Protein 1Z06 (pdb70)

GO terms:
  GO:0005796 Golgi lumen (C, IDA)
  GO:0000139 Golgi membrane (C, EXP)
  GO:0003924 GTPase activity (F, EXP)
  GO:0003925 G protein activity (F, IMP)
  GO:0005515 protein binding (F, IPI)
  GO:0000045 autophagosome assembly (P, IMP)

Structure (mmCIF, N/CA/C/O backbone):
data_1Z06
#
_entry.id   1Z06
#
_cell.length_a   56.194
_cell.length_b   56.194
_cell.length_c   55.039
_cell.angle_alpha   90.00
_cell.angle_beta   90.00
_cell.angle_gamma   120.00
#
_symmetry.space_group_name_H-M   'P 32'
#
loop_
_entity.id
_entity.type
_entity.pdbx_description
1 polymer 'Ras-related protein Rab-33B'
2 non-polymer 'MAGNESIUM ION'
3 non-polymer 'PHOSPHOAMINOPHOSPHONIC ACID-GUANYLATE ESTER'
4 water water
#
loop_
_atom_site.group_PDB
_atom_site.id
_atom_site.type_symbol
_atom_site.label_atom_id
_atom_site.label_alt_id
_atom_site.label_comp_id
_atom_site.label_asym_id
_atom_site.label_entity_id
_atom_site.label_seq_id
_atom_site.pdbx_PDB_ins_code
_atom_site.Cartn_x
_atom_site.Cartn_y
_atom_site.Cartn_z
_atom_site.occupancy
_atom_site.B_iso_or_equiv
_atom_site.auth_seq_id
_atom_site.auth_comp_id
_atom_site.auth_asym_id
_atom_site.auth_atom_id
_atom_site.pdbx_PDB_model_num
ATOM 1 N N . ARG A 1 19 ? 4.729 16.862 -20.826 1.00 24.84 32 ARG A N 1
ATOM 2 C CA . ARG A 1 19 ? 5.283 15.752 -19.980 1.00 23.81 32 ARG A CA 1
ATOM 3 C C . ARG A 1 19 ? 4.698 15.814 -18.574 1.00 23.57 32 ARG A C 1
ATOM 4 O O . ARG A 1 19 ? 4.648 16.876 -17.974 1.00 23.79 32 ARG A O 1
ATOM 6 N N . ILE A 1 20 ? 4.278 14.664 -18.050 1.00 22.69 33 ILE A N 1
ATOM 7 C CA . ILE A 1 20 ? 3.744 14.575 -16.696 1.00 22.23 33 ILE A CA 1
ATOM 8 C C . ILE A 1 20 ? 4.866 14.140 -15.751 1.00 21.16 33 ILE A C 1
ATOM 9 O O . ILE A 1 20 ? 5.599 13.200 -16.048 1.00 20.23 33 ILE A O 1
ATOM 14 N N . PHE A 1 21 ? 5.010 14.849 -14.630 1.00 20.77 34 PHE A N 1
ATOM 15 C CA . PHE A 1 21 ? 5.982 14.495 -13.591 1.00 19.96 34 PHE A CA 1
ATOM 16 C C . PHE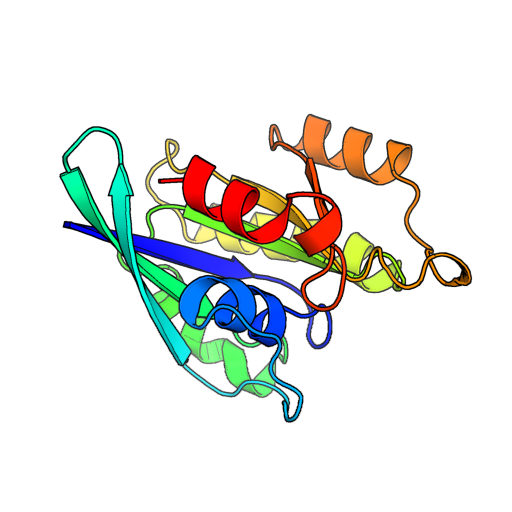 A 1 21 ? 5.205 14.176 -12.315 1.00 19.01 34 PHE A C 1
ATOM 17 O O . PHE A 1 21 ? 4.716 15.071 -11.650 1.00 17.80 34 PHE A O 1
ATOM 25 N N . LYS A 1 22 ? 5.059 12.888 -12.022 1.00 17.89 35 LYS A N 1
ATOM 26 C CA . LYS A 1 22 ? 4.299 12.403 -10.873 1.00 17.86 35 LYS A CA 1
ATOM 27 C C . LYS A 1 22 ? 5.181 12.350 -9.624 1.00 17.41 35 LYS A C 1
ATOM 28 O O . LYS A 1 22 ? 6.171 11.612 -9.575 1.00 16.96 35 LYS A O 1
ATOM 34 N N . ILE A 1 23 ? 4.788 13.119 -8.612 1.00 17.45 36 ILE A N 1
ATOM 35 C CA . ILE A 1 23 ? 5.482 13.172 -7.336 1.00 17.65 36 ILE A CA 1
ATOM 36 C C . ILE A 1 23 ? 4.497 12.710 -6.289 1.00 17.41 36 ILE A C 1
ATOM 37 O O . ILE A 1 23 ? 3.428 13.293 -6.166 1.00 16.98 36 ILE A O 1
ATOM 42 N N . ILE A 1 24 ? 4.830 11.653 -5.566 1.00 16.97 37 ILE A N 1
ATOM 43 C CA . ILE A 1 24 ? 3.937 11.181 -4.517 1.00 17.32 37 ILE A CA 1
ATOM 44 C C . ILE A 1 24 ? 4.421 11.689 -3.174 1.00 16.66 37 ILE A C 1
ATOM 45 O O . ILE A 1 24 ? 5.621 11.834 -2.946 1.00 15.94 37 ILE A O 1
ATOM 50 N N . VAL A 1 25 ? 3.470 11.993 -2.296 1.00 16.15 38 VAL A N 1
ATOM 51 C CA . VAL A 1 25 ? 3.778 12.586 -1.011 1.00 15.81 38 VAL A CA 1
ATOM 52 C C . VAL A 1 25 ? 3.299 11.601 0.044 1.00 15.55 38 VAL A C 1
ATOM 53 O O . VAL A 1 25 ? 2.095 11.346 0.147 1.00 15.30 38 VAL A O 1
ATOM 57 N N . ILE A 1 26 ? 4.265 11.039 0.780 1.00 15.62 39 ILE A N 1
ATOM 58 C CA . ILE A 1 26 ? 4.053 9.906 1.687 1.00 15.99 39 ILE A CA 1
ATOM 59 C C . ILE A 1 26 ? 4.344 10.318 3.135 1.00 16.31 39 ILE A C 1
ATOM 60 O O . ILE A 1 26 ? 5.278 11.072 3.392 1.00 16.78 39 ILE A O 1
ATOM 65 N N . GLY A 1 27 ? 3.549 9.808 4.074 1.00 16.13 40 GLY A N 1
ATOM 66 C CA . GLY A 1 27 ? 3.769 10.065 5.496 1.00 16.45 40 GLY A CA 1
ATOM 67 C C . GLY A 1 27 ? 2.543 9.845 6.365 1.00 16.09 40 GLY A C 1
ATOM 68 O O . GLY A 1 27 ? 1.449 9.608 5.862 1.00 15.83 40 GLY A O 1
ATOM 69 N N . ASP A 1 28 ? 2.741 9.917 7.685 1.00 16.78 41 ASP A N 1
ATOM 70 C CA . ASP A 1 28 ? 1.677 9.700 8.673 1.00 17.24 41 ASP A CA 1
ATOM 71 C C . ASP A 1 28 ? 0.492 10.645 8.469 1.00 17.67 41 ASP A C 1
ATOM 72 O O . ASP A 1 28 ? 0.646 11.756 7.963 1.00 16.94 41 ASP A O 1
ATOM 77 N N . SER A 1 29 ? -0.687 10.187 8.880 1.00 17.94 42 SER A N 1
ATOM 78 C CA . SER A 1 29 ? -1.863 11.038 8.927 1.00 18.35 42 SER A CA 1
ATOM 79 C C . SER A 1 29 ? -1.572 12.256 9.805 1.00 18.63 42 SER A C 1
ATOM 80 O O . SER A 1 29 ? -0.936 12.135 10.844 1.00 18.97 42 SER A O 1
ATOM 83 N N . ASN A 1 30 ? -1.982 13.423 9.311 1.00 19.09 43 ASN A N 1
ATOM 84 C CA . ASN A 1 30 ? -1.971 14.719 10.017 1.00 18.81 43 ASN A CA 1
ATOM 85 C C . ASN A 1 30 ? -0.672 15.515 9.904 1.00 18.53 43 ASN A C 1
ATOM 86 O O . ASN A 1 30 ? -0.551 16.573 10.514 1.00 18.63 43 ASN A O 1
ATOM 91 N N . VAL A 1 31 ? 0.289 15.035 9.110 1.00 17.65 44 VAL A N 1
ATOM 92 C CA . VAL A 1 31 ? 1.564 15.741 8.965 1.00 17.47 44 VAL A CA 1
ATOM 93 C C . VAL A 1 31 ? 1.457 16.956 8.038 1.00 16.95 44 VAL A C 1
ATOM 94 O O . VAL A 1 31 ? 2.308 17.836 8.071 1.00 17.06 44 VAL A O 1
ATOM 98 N N . GLY A 1 32 ? 0.409 17.003 7.222 1.00 17.03 45 GLY A N 1
ATOM 99 C CA . GLY A 1 32 ? 0.165 18.146 6.339 1.00 17.02 45 GLY A CA 1
ATOM 100 C C . GLY A 1 32 ? 0.358 17.879 4.855 1.00 17.01 45 GLY A C 1
ATOM 101 O O . GLY A 1 32 ? 0.597 18.815 4.090 1.00 16.72 45 GLY A O 1
ATOM 102 N N . LYS A 1 33 ? 0.247 16.620 4.425 1.00 17.12 46 LYS A N 1
ATOM 103 C CA . LYS A 1 33 ? 0.480 16.284 3.009 1.00 17.10 46 LYS A CA 1
ATOM 104 C C . LYS A 1 33 ? -0.523 16.983 2.083 1.00 17.24 46 LYS A C 1
ATOM 105 O O . LYS A 1 33 ? -0.141 17.569 1.060 1.00 17.13 46 LYS A O 1
ATOM 111 N N . THR A 1 34 ? -1.800 16.943 2.452 1.00 17.41 47 THR A N 1
ATOM 112 C CA . THR A 1 34 ? -2.856 17.621 1.689 1.00 17.69 47 THR A CA 1
ATOM 113 C C . THR A 1 34 ? -2.598 19.135 1.624 1.00 17.94 47 THR A C 1
ATOM 114 O O . THR A 1 34 ? -2.705 19.763 0.560 1.00 17.90 47 THR A O 1
ATOM 118 N N . CYS A 1 35 ? -2.212 19.717 2.749 1.00 18.37 48 CYS A N 1
ATOM 119 C CA . CYS A 1 35 ? -1.906 21.149 2.791 1.00 18.55 48 CYS A CA 1
ATOM 120 C C . CYS A 1 35 ? -0.698 21.539 1.940 1.00 18.58 48 CYS A C 1
ATOM 121 O O . CYS A 1 35 ? -0.720 22.578 1.279 1.00 18.41 48 CYS A O 1
ATOM 124 N N . LEU A 1 36 ? 0.342 20.707 1.940 1.00 18.45 49 LEU A N 1
ATOM 125 C CA . LEU A 1 36 ? 1.532 20.950 1.119 1.00 18.38 49 LEU A CA 1
ATOM 126 C C . LEU A 1 36 ? 1.228 20.856 -0.363 1.00 18.48 49 LEU A C 1
ATOM 127 O O . LEU A 1 36 ? 1.650 21.714 -1.146 1.00 18.47 49 LEU A O 1
ATOM 132 N N . THR A 1 37 ? 0.500 19.814 -0.755 1.00 18.44 50 THR A N 1
ATOM 133 C CA . THR A 1 37 ? 0.191 19.622 -2.169 1.00 19.01 50 THR A CA 1
ATOM 134 C C . THR A 1 37 ? -0.752 20.715 -2.659 1.00 18.91 50 THR A C 1
ATOM 135 O O . THR A 1 37 ? -0.590 21.220 -3.765 1.00 18.69 50 THR A O 1
ATOM 139 N N . TYR A 1 38 ? -1.721 21.104 -1.834 1.00 19.36 51 TYR A N 1
ATOM 140 C CA . TYR A 1 38 ? -2.652 22.159 -2.228 1.00 19.84 51 TYR A CA 1
ATOM 141 C C . TYR A 1 38 ? -1.940 23.516 -2.286 1.00 20.16 51 TYR A C 1
ATOM 142 O O . TYR A 1 38 ? -2.147 24.295 -3.224 1.00 20.24 51 TYR A O 1
ATOM 151 N N . ARG A 1 39 ? -1.096 23.788 -1.295 1.00 20.79 52 ARG A N 1
ATOM 152 C CA . ARG A 1 39 ? -0.263 24.992 -1.299 1.00 20.86 52 ARG A CA 1
ATOM 153 C C . ARG A 1 39 ? 0.562 25.103 -2.586 1.00 21.22 52 ARG A C 1
ATOM 154 O O . ARG A 1 39 ? 0.613 26.170 -3.212 1.00 20.96 52 ARG A O 1
ATOM 162 N N . PHE A 1 40 ? 1.200 24.008 -2.997 1.00 20.65 53 PHE A N 1
ATOM 163 C CA . PHE A 1 40 ? 1.962 24.024 -4.244 1.00 20.98 53 PHE A CA 1
ATOM 164 C C . PHE A 1 40 ? 1.068 24.219 -5.469 1.00 21.34 53 PHE A C 1
ATOM 165 O O . PHE A 1 40 ? 1.353 25.061 -6.311 1.00 20.84 53 PHE A O 1
ATOM 173 N N . CYS A 1 41 ? 0.002 23.432 -5.592 1.00 21.58 54 CYS A N 1
ATOM 174 C CA . CYS A 1 41 ? -0.762 23.444 -6.840 1.00 22.41 54 CYS A CA 1
ATOM 175 C C . CYS A 1 41 ? -1.680 24.660 -6.970 1.00 23.23 54 CYS A C 1
ATOM 176 O O . CYS A 1 41 ? -1.812 25.216 -8.070 1.00 23.52 54 CYS A O 1
ATOM 179 N N . ALA A 1 42 ? -2.291 25.082 -5.861 1.00 23.76 55 ALA A N 1
ATOM 180 C CA . ALA A 1 42 ? -3.289 26.173 -5.868 1.00 24.45 55 ALA A CA 1
ATOM 181 C C . ALA A 1 42 ? -2.731 27.515 -5.406 1.00 25.04 55 ALA A C 1
ATOM 182 O O . ALA A 1 42 ? -3.382 28.554 -5.567 1.00 25.88 55 ALA A O 1
ATOM 184 N N . GLY A 1 43 ? -1.546 27.496 -4.809 1.00 25.28 56 GLY A N 1
ATOM 185 C CA . GLY A 1 43 ? -0.889 28.718 -4.363 1.00 25.62 56 GLY A CA 1
ATOM 186 C C . GLY A 1 43 ? -1.404 29.281 -3.051 1.00 25.89 56 GLY A C 1
ATOM 187 O O . GLY A 1 43 ? -1.048 30.400 -2.683 1.00 26.70 56 GLY A O 1
ATOM 188 N N . ARG A 1 44 ? -2.230 28.519 -2.339 1.00 25.78 57 ARG A N 1
ATOM 189 C CA . ARG A 1 44 ? -2.715 28.935 -1.027 1.00 25.56 57 ARG A CA 1
ATOM 190 C C . ARG A 1 44 ? -2.994 27.740 -0.117 1.00 24.81 57 ARG A C 1
ATOM 191 O O . ARG A 1 44 ? -3.108 26.613 -0.576 1.00 24.21 57 ARG A O 1
ATOM 199 N N . PHE A 1 45 ? -3.090 28.013 1.178 1.00 23.69 58 PHE A N 1
ATOM 200 C CA . PHE A 1 45 ? -3.315 26.986 2.193 1.00 23.32 58 PHE A CA 1
ATOM 201 C C . PHE A 1 45 ? -4.792 26.615 2.217 1.00 23.23 58 PHE A C 1
ATOM 202 O O . PHE A 1 45 ? -5.656 27.499 2.160 1.00 23.21 58 PHE A O 1
ATOM 210 N N . PRO A 1 46 ? -5.103 25.303 2.286 1.00 22.71 59 PRO A N 1
ATOM 211 C CA . PRO A 1 46 ? -6.484 24.886 2.409 1.00 22.95 59 PRO A CA 1
ATOM 212 C C . PRO A 1 46 ? -6.906 24.865 3.868 1.00 23.16 59 PRO A C 1
ATOM 213 O O . PRO A 1 46 ? -6.366 24.101 4.662 1.00 22.52 59 PRO A O 1
ATOM 217 N N . ASP A 1 47 ? -7.870 25.717 4.210 1.00 24.22 60 ASP A N 1
ATOM 218 C CA . ASP A 1 47 ? -8.315 25.863 5.591 1.00 25.04 60 ASP A CA 1
ATOM 219 C C . ASP A 1 47 ? -9.383 24.866 6.041 1.00 26.29 60 ASP A C 1
ATOM 220 O O . ASP A 1 47 ? -9.690 24.792 7.240 1.00 27.20 60 ASP A O 1
ATOM 225 N N . ARG A 1 48 ? -9.963 24.115 5.105 1.00 27.08 61 ARG A N 1
ATOM 226 C CA . ARG A 1 48 ? -10.832 22.999 5.468 1.00 27.47 61 ARG A CA 1
ATOM 227 C C . ARG A 1 48 ? -10.224 21.725 4.915 1.00 27.57 61 ARG A C 1
ATOM 228 O O . ARG A 1 48 ? -10.224 21.512 3.705 1.00 27.25 61 ARG A O 1
ATOM 236 N N . THR A 1 49 ? -9.681 20.894 5.802 1.00 27.58 62 THR A N 1
ATOM 237 C CA . THR A 1 49 ? -9.189 19.584 5.391 1.00 27.33 62 THR A CA 1
ATOM 238 C C . THR A 1 49 ? -9.679 18.498 6.330 1.00 27.13 62 THR A C 1
ATOM 239 O O . THR A 1 49 ? -9.912 18.741 7.517 1.00 27.30 62 THR A O 1
ATOM 243 N N . GLU A 1 50 ? -9.844 17.302 5.777 1.00 26.13 63 GLU A N 1
ATOM 244 C CA . GLU A 1 50 ? -10.165 16.116 6.556 1.00 25.77 63 GLU A CA 1
ATOM 245 C C . GLU A 1 50 ? -9.216 15.017 6.116 1.00 25.33 63 GLU A C 1
ATOM 246 O O . GLU A 1 50 ? -8.527 15.163 5.107 1.00 24.98 63 GLU A O 1
ATOM 248 N N . ALA A 1 51 ? -9.185 13.916 6.857 1.00 24.94 64 ALA A N 1
ATOM 249 C CA . ALA A 1 51 ? -8.307 12.802 6.501 1.00 24.69 64 ALA A CA 1
ATOM 250 C C . ALA A 1 51 ? -8.598 12.391 5.076 1.00 24.01 64 ALA A C 1
ATOM 251 O O . ALA A 1 51 ? -9.759 12.254 4.681 1.00 23.61 64 ALA A O 1
ATOM 253 N N . THR A 1 52 ? -7.539 12.215 4.297 1.00 23.81 65 THR A N 1
ATOM 254 C CA . THR A 1 52 ? -7.673 11.907 2.882 1.00 23.92 65 THR A CA 1
ATOM 255 C C . THR A 1 52 ? -8.006 10.433 2.717 1.00 24.71 65 THR A C 1
ATOM 256 O O . THR A 1 52 ? -7.431 9.580 3.381 1.00 24.52 65 THR A O 1
ATOM 260 N N . ILE A 1 53 ? -8.957 10.143 1.842 1.00 25.85 66 ILE A N 1
ATOM 261 C CA . ILE A 1 53 ? -9.421 8.773 1.673 1.00 26.42 66 ILE A CA 1
ATOM 262 C C . ILE A 1 53 ? -9.292 8.397 0.217 1.00 27.01 66 ILE A C 1
ATOM 263 O O . ILE A 1 53 ? -9.850 9.068 -0.637 1.00 28.36 66 ILE A O 1
ATOM 265 N N . GLY A 1 54 ? -8.513 7.348 -0.062 1.00 27.15 67 GLY A N 1
ATOM 266 C CA . GLY A 1 54 ? -8.411 6.776 -1.403 1.00 26.65 67 GLY A CA 1
ATOM 267 C C . GLY A 1 54 ? -7.295 7.348 -2.270 1.00 26.63 67 GLY A C 1
ATOM 268 O O . GLY A 1 54 ? -6.107 7.306 -1.894 1.00 27.67 67 GLY A O 1
ATOM 269 N N . VAL A 1 55 ? -7.679 7.870 -3.435 1.00 25.53 68 VAL A N 1
ATOM 270 C CA . VAL A 1 55 ? -6.734 8.390 -4.425 1.00 24.52 68 VAL A CA 1
ATOM 271 C C . VAL A 1 55 ? -7.070 9.836 -4.754 1.00 23.67 68 VAL A C 1
ATOM 272 O O . VAL A 1 55 ? -8.091 10.115 -5.372 1.00 23.88 68 VAL A O 1
ATOM 276 N N . ASP A 1 56 ? -6.186 10.742 -4.357 1.00 22.65 69 ASP A N 1
ATOM 277 C CA . ASP A 1 56 ? -6.328 12.155 -4.633 1.00 22.47 69 ASP A CA 1
ATOM 278 C C . ASP A 1 56 ? -5.020 12.635 -5.254 1.00 21.28 69 ASP A C 1
ATOM 279 O O . ASP A 1 56 ? -3.946 12.291 -4.775 1.00 20.47 69 ASP A O 1
ATOM 284 N N . PHE A 1 57 ? -5.112 13.428 -6.313 1.00 20.52 70 PHE A N 1
ATOM 285 C CA . PHE A 1 57 ? -3.933 14.126 -6.832 1.00 20.44 70 PHE A CA 1
ATOM 286 C C . PHE A 1 57 ? -4.344 15.487 -7.368 1.00 20.24 70 PHE A C 1
ATOM 287 O O . PHE A 1 57 ? -5.516 15.713 -7.708 1.00 19.51 70 PHE A O 1
ATOM 295 N N . ARG A 1 58 ? -3.370 16.389 -7.436 1.00 20.50 71 ARG A N 1
ATOM 296 C CA . ARG A 1 58 ? -3.587 17.738 -7.938 1.00 21.42 71 ARG A CA 1
ATOM 297 C C . ARG A 1 58 ? 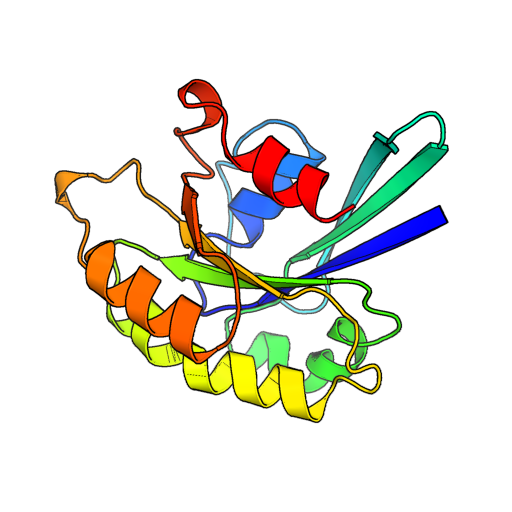-2.442 18.063 -8.874 1.00 20.39 71 ARG A C 1
ATOM 298 O O . ARG A 1 58 ? -1.382 17.436 -8.799 1.00 19.26 71 ARG A O 1
ATOM 306 N N . GLU A 1 59 ? -2.667 19.028 -9.758 1.00 20.28 72 GLU A N 1
ATOM 307 C CA . GLU A 1 59 ? -1.719 19.327 -10.831 1.00 20.95 72 GLU A CA 1
ATOM 308 C C . GLU A 1 59 ? -1.380 20.803 -10.937 1.00 20.57 72 GLU A C 1
ATOM 309 O O . GLU A 1 59 ? -2.176 21.667 -10.560 1.00 19.47 72 GLU A O 1
ATOM 315 N N . ARG A 1 60 ? -0.188 21.073 -11.456 1.00 20.64 73 ARG A N 1
ATOM 316 C CA . ARG A 1 60 ? 0.243 22.440 -11.735 1.00 21.19 73 ARG A CA 1
ATOM 317 C C . ARG A 1 60 ? 1.160 22.436 -12.946 1.00 20.99 73 ARG A C 1
ATOM 318 O O . ARG A 1 60 ? 2.137 21.704 -12.977 1.00 20.62 73 ARG A O 1
ATOM 326 N N . ALA A 1 61 ? 0.843 23.271 -13.928 1.00 21.26 74 ALA A N 1
ATOM 327 C CA . ALA A 1 61 ? 1.675 23.395 -15.111 1.00 21.74 74 ALA A CA 1
ATOM 328 C C . ALA A 1 61 ? 2.787 24.386 -14.804 1.00 22.01 74 ALA A C 1
ATOM 329 O O . ALA A 1 61 ? 2.524 25.508 -14.369 1.00 22.13 74 ALA A O 1
ATOM 331 N N . VAL A 1 62 ? 4.020 23.935 -14.992 1.00 22.24 75 VAL A N 1
ATOM 332 C CA . VAL A 1 62 ? 5.214 24.719 -14.715 1.00 22.80 75 VAL A CA 1
ATOM 333 C C . VAL A 1 62 ? 6.068 24.763 -15.973 1.00 23.30 75 VAL A C 1
ATOM 334 O O . VAL A 1 62 ? 5.807 24.030 -16.924 1.00 23.29 75 VAL A O 1
ATOM 338 N N . ASP A 1 63 ? 7.070 25.638 -15.968 1.00 23.87 76 ASP A N 1
ATOM 339 C CA . ASP A 1 63 ? 8.062 25.717 -17.037 1.00 24.49 76 ASP A CA 1
ATOM 340 C C . ASP A 1 63 ? 9.425 25.598 -16.390 1.00 25.07 76 ASP A C 1
ATOM 341 O O . ASP A 1 63 ? 9.798 26.430 -15.560 1.00 24.99 76 ASP A O 1
ATOM 346 N N . ILE A 1 64 ? 10.160 24.549 -16.753 1.00 26.06 77 ILE A N 1
ATOM 347 C CA . ILE A 1 64 ? 11.516 24.340 -16.280 1.00 26.43 77 ILE A CA 1
ATOM 348 C C . ILE A 1 64 ? 12.449 24.354 -17.491 1.00 27.18 77 ILE A C 1
ATOM 349 O O . ILE A 1 64 ? 12.358 23.489 -18.357 1.00 27.05 77 ILE A O 1
ATOM 354 N N . ASP A 1 65 ? 13.330 25.350 -17.552 1.00 27.82 78 ASP A N 1
ATOM 355 C CA . ASP A 1 65 ? 14.327 25.456 -18.630 1.00 28.08 78 ASP A CA 1
ATOM 356 C C . ASP A 1 65 ? 13.690 25.459 -20.009 1.00 28.08 78 ASP A C 1
ATOM 357 O O . ASP A 1 65 ? 14.255 24.916 -20.962 1.00 28.56 78 ASP A O 1
ATOM 362 N N . GLY A 1 66 ? 12.512 26.063 -20.121 1.00 27.78 79 GLY A N 1
ATOM 363 C CA . GLY A 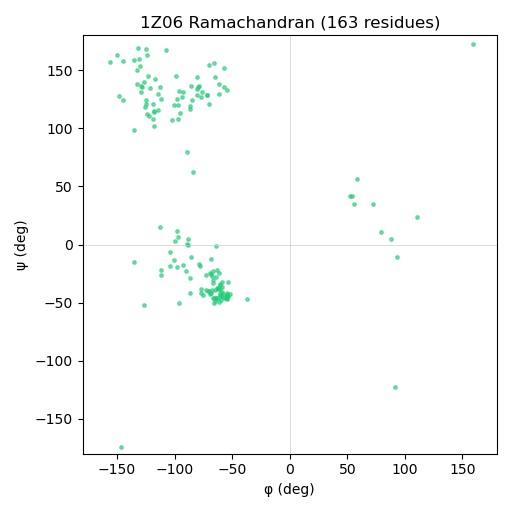1 66 ? 11.817 26.161 -21.395 1.00 27.68 79 GLY A CA 1
ATOM 364 C C . GLY A 1 66 ? 10.806 25.069 -21.691 1.00 27.59 79 GLY A C 1
ATOM 365 O O . GLY A 1 66 ? 10.036 25.192 -22.637 1.00 28.41 79 GLY A O 1
ATOM 366 N N . GLU A 1 67 ? 10.792 24.009 -20.882 1.00 27.22 80 GLU A N 1
ATOM 367 C CA . GLU A 1 67 ? 9.910 22.871 -21.100 1.00 26.98 80 GLU A CA 1
ATOM 368 C C . GLU A 1 67 ? 8.671 22.978 -20.232 1.00 26.63 80 GLU A C 1
ATOM 369 O O . GLU A 1 67 ? 8.780 23.087 -19.021 1.00 25.89 80 GLU A O 1
ATOM 375 N N . ARG A 1 68 ? 7.498 22.924 -20.850 1.00 26.54 81 ARG A N 1
ATOM 376 C CA . ARG A 1 68 ? 6.258 22.890 -20.090 1.00 26.47 81 ARG A CA 1
ATOM 377 C C . ARG A 1 68 ? 6.052 21.486 -19.527 1.00 25.54 81 ARG A C 1
ATOM 378 O O . ARG A 1 68 ? 6.100 20.500 -20.250 1.00 25.69 81 ARG A O 1
ATOM 386 N N . ILE A 1 69 ? 5.843 21.407 -18.218 1.00 24.06 82 ILE A N 1
ATOM 387 C CA . ILE A 1 69 ? 5.735 20.139 -17.515 1.00 23.21 82 ILE A CA 1
ATOM 388 C C . ILE A 1 69 ? 4.515 20.222 -16.622 1.00 22.36 82 ILE A C 1
ATOM 389 O O . ILE A 1 69 ? 4.269 21.259 -16.004 1.00 21.47 82 ILE A O 1
ATOM 394 N N . LYS A 1 70 ? 3.731 19.150 -16.573 1.00 21.65 83 LYS A N 1
ATOM 395 C CA . LYS A 1 70 ? 2.618 19.097 -15.638 1.00 21.33 83 LYS A CA 1
ATOM 396 C C . LYS A 1 70 ? 3.069 18.329 -14.401 1.00 20.51 83 LYS A C 1
ATOM 397 O O . LYS A 1 70 ? 3.253 17.120 -14.447 1.00 20.33 83 LYS A O 1
ATOM 403 N N . ILE A 1 71 ? 3.271 19.041 -13.301 1.00 19.69 84 ILE A N 1
ATOM 404 C CA . ILE A 1 71 ? 3.632 18.387 -12.054 1.00 19.44 84 ILE A CA 1
ATOM 405 C C . ILE A 1 71 ? 2.331 17.865 -11.455 1.00 18.76 84 ILE A C 1
ATOM 406 O O . ILE A 1 71 ? 1.348 18.598 -11.352 1.00 18.40 84 ILE A O 1
ATOM 411 N N . GLN A 1 72 ? 2.322 16.588 -11.100 1.00 18.09 85 GLN A N 1
ATOM 412 C CA . GLN A 1 72 ? 1.117 15.942 -10.583 1.00 18.16 85 GLN A CA 1
ATOM 413 C C . GLN A 1 72 ? 1.464 15.388 -9.212 1.00 17.70 85 GLN A C 1
ATOM 414 O O . GLN A 1 72 ? 2.263 14.445 -9.107 1.00 18.04 85 GLN A O 1
ATOM 420 N N . LEU A 1 73 ? 0.892 15.988 -8.160 1.00 17.60 86 LEU A N 1
ATOM 421 C CA . LEU A 1 73 ? 1.225 15.651 -6.777 1.00 17.59 86 LEU A CA 1
ATOM 422 C C . LEU A 1 73 ? 0.155 14.735 -6.194 1.00 17.62 86 LEU A C 1
ATOM 423 O O . LEU A 1 73 ? -1.026 15.111 -6.140 1.00 16.89 86 LEU A O 1
ATOM 428 N N . TRP A 1 74 ? 0.578 13.541 -5.788 1.00 17.43 87 TRP A N 1
ATOM 429 C CA . TRP A 1 74 ? -0.319 12.552 -5.232 1.00 17.54 87 TRP A CA 1
ATOM 430 C C . TRP A 1 74 ? -0.286 12.678 -3.724 1.00 17.76 87 TRP A C 1
ATOM 431 O O . TRP A 1 74 ? 0.715 12.420 -3.054 1.00 17.41 87 TRP A O 1
ATOM 442 N N . ASP A 1 75 ? -1.426 13.102 -3.221 1.00 18.44 88 ASP A N 1
ATOM 443 C CA . ASP A 1 75 ? -1.628 13.412 -1.857 1.00 18.49 88 ASP A CA 1
ATOM 444 C C . ASP A 1 75 ? -2.084 12.135 -1.136 1.00 18.65 88 ASP A C 1
ATOM 445 O O . ASP A 1 75 ? -3.276 11.974 -0.874 1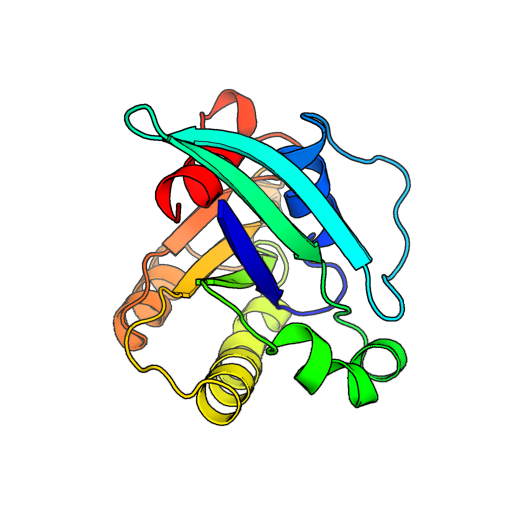.00 18.34 88 ASP A O 1
ATOM 450 N N . THR A 1 76 ? -1.145 11.240 -0.812 1.00 18.12 89 THR A N 1
ATOM 451 C CA . THR A 1 76 ? -1.497 9.903 -0.306 1.00 17.95 89 THR A CA 1
ATOM 452 C C . THR A 1 76 ? -2.191 9.918 1.052 1.00 18.15 89 THR A C 1
ATOM 453 O O . THR A 1 76 ? -2.062 10.874 1.816 1.00 17.83 89 THR A O 1
ATOM 457 N N . ALA A 1 77 ? -2.946 8.857 1.332 1.00 18.27 90 ALA A N 1
ATOM 458 C 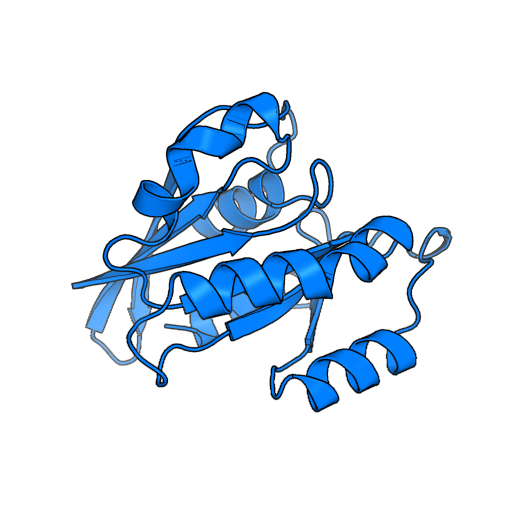CA . ALA A 1 77 ? -3.640 8.724 2.620 1.00 18.79 90 ALA A CA 1
ATOM 459 C C . ALA A 1 77 ? -2.650 8.218 3.668 1.00 18.88 90 ALA A C 1
ATOM 460 O O . ALA A 1 77 ? -1.877 7.285 3.416 1.00 18.46 90 ALA A O 1
ATOM 462 N N . GLY A 1 78 ? -2.660 8.850 4.837 1.00 19.30 91 GLY A N 1
ATOM 463 C CA . GLY A 1 78 ? -1.830 8.435 5.960 1.00 19.96 91 GLY A CA 1
ATOM 464 C C . GLY A 1 78 ? -2.522 7.370 6.790 1.00 20.72 91 GLY A C 1
ATOM 465 O O . GLY A 1 78 ? -1.860 6.545 7.426 1.00 20.81 91 GLY A O 1
ATOM 466 N N . GLN A 1 79 ? -3.857 7.397 6.804 1.00 21.45 92 GLN A N 1
ATOM 467 C CA . GLN A 1 79 ? -4.623 6.427 7.580 1.00 22.40 92 GLN A CA 1
ATOM 468 C C . GLN A 1 79 ? -4.667 5.058 6.914 1.00 22.46 92 GLN A C 1
ATOM 469 O O . GLN A 1 79 ? -4.968 4.934 5.735 1.00 21.44 92 GLN A O 1
ATOM 475 N N . GLU A 1 80 ? -4.381 4.021 7.698 1.00 23.06 93 GLU A N 1
ATOM 476 C CA . GLU A 1 80 ? -4.224 2.671 7.161 1.00 23.85 93 GLU A CA 1
ATOM 477 C C . GLU A 1 80 ? -5.470 2.177 6.445 1.00 24.48 93 GLU A C 1
ATOM 478 O O . GLU A 1 80 ? -5.371 1.550 5.391 1.00 24.55 93 GLU A O 1
ATOM 484 N N . ARG A 1 81 ? -6.645 2.467 7.008 1.00 25.71 94 ARG A N 1
ATOM 485 C CA . ARG A 1 81 ? -7.912 2.018 6.427 1.00 26.39 94 ARG A CA 1
ATOM 486 C C . ARG A 1 81 ? -8.125 2.569 5.024 1.00 27.34 94 ARG A C 1
ATOM 487 O O . ARG A 1 81 ? -8.690 1.886 4.167 1.00 28.45 94 ARG A O 1
ATOM 489 N N . PHE A 1 82 ? -7.658 3.793 4.790 1.00 27.88 95 PHE A N 1
ATOM 490 C CA . PHE A 1 82 ? -7.884 4.484 3.521 1.00 27.76 95 PHE A CA 1
ATOM 491 C C . PHE A 1 82 ? -6.781 4.292 2.477 1.00 27.72 95 PHE A C 1
ATOM 492 O O . PHE A 1 82 ? -7.011 4.559 1.294 1.00 28.74 95 PHE A O 1
ATOM 500 N N . ARG A 1 83 ? -5.593 3.859 2.896 1.00 26.23 96 ARG A N 1
ATOM 501 C CA . ARG A 1 83 ? -4.464 3.690 1.963 1.00 25.45 96 ARG A CA 1
ATOM 502 C C . ARG A 1 83 ? -4.151 2.241 1.584 1.00 25.34 96 ARG A C 1
ATOM 503 O O . ARG A 1 83 ? -3.470 1.989 0.589 1.00 23.98 96 ARG A O 1
ATOM 511 N N . LYS A 1 84 ? -4.630 1.295 2.385 1.00 26.16 97 LYS A N 1
ATOM 512 C CA . LYS A 1 84 ? -4.110 -0.080 2.354 1.00 26.29 97 LYS A CA 1
ATOM 513 C C . LYS A 1 84 ? -4.078 -0.728 0.957 1.00 25.80 97 LYS A C 1
ATOM 514 O O . LYS A 1 84 ? -3.102 -1.396 0.606 1.00 26.32 97 LYS A O 1
ATOM 520 N N . SER A 1 85 ? -5.144 -0.542 0.181 1.00 24.89 98 SER A N 1
ATOM 521 C CA . SER A 1 85 ? -5.276 -1.161 -1.152 1.00 24.49 98 SER A CA 1
ATOM 522 C C . SER A 1 85 ? -4.857 -0.219 -2.286 1.00 23.79 98 SER A C 1
ATOM 523 O O . SER A 1 85 ? -5.010 -0.541 -3.468 1.00 23.27 98 SER A O 1
ATOM 526 N N . MET A 1 86 ? -4.317 0.939 -1.916 1.00 22.39 99 MET A N 1
ATOM 527 C CA . MET A 1 86 ? -4.063 2.019 -2.864 1.00 21.89 99 MET A CA 1
ATOM 528 C C . MET A 1 86 ? -2.590 2.159 -3.237 1.00 21.30 99 MET A C 1
ATOM 529 O O . MET A 1 86 ? -2.253 2.949 -4.109 1.00 20.24 99 MET A O 1
ATOM 534 N N . VAL A 1 87 ? -1.707 1.403 -2.587 1.00 20.97 100 VAL A N 1
ATOM 535 C CA . VAL A 1 87 ? -0.274 1.675 -2.680 1.00 21.10 100 VAL A CA 1
ATOM 536 C C . VAL A 1 87 ? 0.283 1.419 -4.087 1.00 20.80 100 VAL A C 1
ATOM 537 O O . VAL A 1 87 ? 1.193 2.121 -4.536 1.00 21.12 100 VAL A O 1
ATOM 541 N N . GLN A 1 88 ? -0.261 0.445 -4.803 1.00 21.04 101 GLN A N 1
ATOM 542 C CA . GLN A 1 88 ? 0.214 0.232 -6.158 1.00 21.43 101 GLN A CA 1
ATOM 543 C C . GLN A 1 88 ? -0.265 1.342 -7.108 1.00 20.40 101 GLN A C 1
ATOM 544 O O . GLN A 1 88 ? 0.431 1.632 -8.074 1.00 20.45 101 GLN A O 1
ATOM 550 N N . HIS A 1 89 ? -1.389 2.001 -6.802 1.00 19.09 102 HIS A N 1
ATOM 551 C CA . HIS A 1 89 ? -1.786 3.209 -7.556 1.00 18.79 102 HIS A CA 1
ATOM 552 C C . HIS A 1 89 ? -0.786 4.323 -7.304 1.00 18.29 102 HIS A C 1
ATOM 553 O O . HIS A 1 89 ? -0.349 5.016 -8.235 1.00 17.22 102 HIS A O 1
ATOM 560 N N . TYR A 1 90 ? -0.445 4.508 -6.028 1.00 18.43 103 TYR A N 1
ATOM 561 C CA . TYR A 1 90 ? 0.520 5.546 -5.656 1.00 18.41 103 TYR A CA 1
ATOM 562 C C . TYR A 1 90 ? 1.816 5.352 -6.413 1.00 18.33 103 TYR A C 1
ATOM 563 O O . TYR A 1 90 ? 2.367 6.306 -6.942 1.00 18.40 103 TYR A O 1
ATOM 572 N N . TYR A 1 91 ? 2.311 4.114 -6.465 1.00 18.68 104 TYR A N 1
ATOM 573 C CA . TYR A 1 91 ? 3.626 3.866 -7.054 1.00 19.04 104 TYR A CA 1
ATOM 574 C C . TYR A 1 91 ? 3.634 3.607 -8.565 1.00 19.44 104 TYR A C 1
ATOM 575 O O . TYR A 1 91 ? 4.707 3.440 -9.140 1.00 21.00 104 TYR A O 1
ATOM 584 N N . ARG A 1 92 ? 2.473 3.617 -9.223 1.00 19.29 105 ARG A N 1
ATOM 585 C CA . ARG A 1 92 ? 2.423 3.432 -10.685 1.00 19.19 105 ARG A CA 1
ATOM 586 C C . ARG A 1 92 ? 3.003 4.642 -11.423 1.00 19.07 105 ARG A C 1
ATOM 587 O O . ARG A 1 92 ? 2.499 5.760 -11.267 1.00 18.58 105 ARG A O 1
ATOM 595 N N . ASN A 1 93 ? 4.045 4.408 -12.226 1.00 18.77 106 ASN A N 1
ATOM 596 C CA . ASN A 1 93 ? 4.687 5.468 -13.030 1.00 19.37 106 ASN A CA 1
ATOM 597 C C . ASN A 1 93 ? 5.084 6.688 -12.203 1.00 19.05 106 ASN A C 1
ATOM 598 O O . ASN A 1 93 ? 4.919 7.825 -12.637 1.00 19.25 106 ASN A O 1
ATOM 603 N N . VAL A 1 94 ? 5.628 6.445 -11.016 1.00 19.29 107 VAL A N 1
ATOM 604 C CA . VAL A 1 94 ? 6.075 7.528 -10.143 1.00 19.51 107 VAL A CA 1
ATOM 605 C C . VAL A 1 94 ? 7.465 8.036 -10.581 1.00 19.55 107 VAL A C 1
ATOM 606 O O . VAL A 1 94 ? 8.308 7.250 -11.050 1.00 20.08 107 VAL A O 1
ATOM 610 N N . HIS A 1 95 ? 7.691 9.343 -10.450 1.00 19.25 108 HIS A N 1
ATOM 611 C CA . HIS A 1 95 ? 8.957 9.968 -10.873 1.00 19.29 108 HIS A CA 1
ATOM 612 C C . HIS A 1 95 ? 9.796 10.495 -9.705 1.00 19.61 108 HIS A C 1
ATOM 613 O O . HIS A 1 95 ? 11.027 10.593 -9.813 1.00 20.04 108 HIS A O 1
ATOM 620 N N . ALA A 1 96 ? 9.145 10.835 -8.590 1.00 18.98 109 ALA A N 1
ATOM 621 C CA . ALA A 1 96 ? 9.839 11.287 -7.382 1.00 18.12 109 ALA A CA 1
ATOM 622 C C . ALA A 1 96 ? 8.970 11.028 -6.153 1.00 17.69 109 ALA A C 1
ATOM 623 O O . ALA A 1 96 ? 7.749 10.926 -6.264 1.00 16.26 109 ALA A O 1
ATOM 625 N N . VAL A 1 97 ? 9.612 10.938 -4.990 1.00 17.46 110 VAL A N 1
ATOM 626 C CA . VAL A 1 97 ? 8.921 10.648 -3.735 1.00 17.76 110 VAL A CA 1
ATOM 627 C C . VAL A 1 97 ? 9.305 11.675 -2.668 1.00 17.75 110 VAL A C 1
ATOM 628 O O . VAL A 1 97 ? 10.493 11.973 -2.466 1.00 17.81 110 VAL A O 1
ATOM 632 N N . VAL A 1 98 ? 8.287 12.228 -2.006 1.00 17.45 111 VAL A N 1
ATOM 633 C CA . VAL A 1 98 ? 8.477 13.167 -0.897 1.00 17.28 111 VAL A CA 1
ATOM 634 C C . VAL A 1 98 ? 7.947 12.518 0.381 1.00 16.88 111 VAL A C 1
ATOM 635 O O . VAL A 1 98 ? 6.755 12.237 0.476 1.00 16.57 111 VAL A O 1
ATOM 639 N N . PHE A 1 99 ? 8.837 12.274 1.339 1.00 16.49 112 PHE A N 1
ATOM 640 C CA . PHE A 1 99 ? 8.456 11.773 2.662 1.00 16.72 112 PHE A CA 1
ATOM 641 C C . PHE A 1 99 ? 8.254 12.969 3.581 1.00 16.48 112 PHE A C 1
ATOM 642 O O . PHE A 1 99 ? 9.111 13.849 3.655 1.00 16.56 112 PHE A O 1
ATOM 650 N N . VAL A 1 100 ? 7.137 12.984 4.300 1.00 16.02 113 VAL A N 1
ATOM 651 C CA . VAL A 1 100 ? 6.808 14.113 5.158 1.00 16.62 113 VAL A CA 1
ATOM 652 C C . VAL A 1 100 ? 6.647 13.655 6.605 1.00 16.97 113 VAL A C 1
ATOM 653 O O . VAL A 1 100 ? 6.006 12.639 6.876 1.00 16.58 113 VAL A O 1
ATOM 657 N N . TYR A 1 101 ? 7.248 14.414 7.524 1.00 17.92 114 TYR A N 1
ATOM 658 C CA . TYR A 1 101 ? 6.953 14.305 8.946 1.00 18.13 114 TYR A CA 1
ATOM 659 C C . TYR A 1 101 ? 6.521 15.673 9.475 1.00 18.65 114 TYR A C 1
ATOM 660 O O . TYR A 1 101 ? 6.727 16.700 8.825 1.00 18.07 114 TYR A O 1
ATOM 669 N N . ASP A 1 102 ? 5.903 15.658 10.647 1.00 19.38 115 ASP A N 1
ATOM 670 C CA . ASP A 1 102 ? 5.451 16.864 11.339 1.00 20.18 115 ASP A CA 1
ATOM 671 C C . ASP A 1 102 ? 6.518 17.229 12.371 1.00 20.75 115 ASP A C 1
ATOM 672 O O . ASP A 1 102 ? 6.821 16.431 13.273 1.00 20.79 115 ASP A O 1
ATOM 677 N N . MET A 1 103 ? 7.089 18.430 12.238 1.00 21.45 116 MET A N 1
ATOM 678 C CA . MET A 1 103 ? 8.184 18.874 13.116 1.00 22.29 116 MET A CA 1
ATOM 679 C C . MET A 1 103 ? 7.760 18.991 14.585 1.00 22.50 116 MET A C 1
ATOM 680 O O . MET A 1 103 ? 8.607 18.957 15.493 1.00 23.17 116 MET A O 1
ATOM 685 N N . THR A 1 104 ? 6.458 19.129 14.807 1.00 23.08 117 THR A N 1
ATOM 686 C CA . THR A 1 104 ? 5.889 19.182 16.151 1.00 23.38 117 THR A CA 1
ATOM 687 C C . THR A 1 104 ? 5.512 17.808 16.714 1.00 23.66 117 THR A C 1
ATOM 688 O O . THR A 1 104 ? 5.001 17.733 17.821 1.00 23.51 117 THR A O 1
ATOM 692 N N . ASN A 1 105 ? 5.745 16.726 15.958 1.00 23.85 118 ASN A N 1
ATOM 693 C CA . ASN A 1 105 ? 5.318 15.383 16.374 1.00 23.95 118 ASN A CA 1
ATOM 694 C C . ASN A 1 105 ? 6.433 14.371 16.133 1.00 24.13 118 ASN A C 1
ATOM 695 O O . ASN A 1 105 ? 6.619 13.879 15.013 1.00 23.86 118 ASN A O 1
ATOM 700 N N . MET A 1 106 ? 7.175 14.058 17.190 1.00 24.18 119 MET A N 1
ATOM 701 C CA . MET A 1 106 ? 8.304 13.143 17.081 1.00 23.88 119 MET A CA 1
ATOM 702 C C . MET A 1 106 ? 7.885 11.767 16.558 1.00 23.53 119 MET A C 1
ATOM 703 O O . MET A 1 106 ? 8.629 11.147 15.797 1.00 24.10 119 MET A O 1
ATOM 708 N N . ALA A 1 107 ? 6.702 11.298 16.951 1.00 22.97 120 ALA A N 1
ATOM 709 C CA . ALA A 1 107 ? 6.192 10.012 16.463 1.00 22.32 120 ALA A CA 1
ATOM 710 C C . ALA A 1 107 ? 6.168 9.966 14.934 1.00 21.79 120 ALA A C 1
ATOM 711 O O . ALA A 1 107 ? 6.590 8.968 14.334 1.00 21.09 120 ALA A O 1
ATOM 713 N N . SER A 1 108 ? 5.742 11.062 14.305 1.00 21.03 121 SER A N 1
ATOM 714 C CA . SER A 1 108 ? 5.673 11.129 12.839 1.00 20.53 121 SER A CA 1
ATOM 715 C C . SER A 1 108 ? 7.050 11.028 12.188 1.00 20.43 121 SER A C 1
ATOM 716 O O . SER A 1 108 ? 7.177 10.577 11.049 1.00 18.95 121 SER A O 1
ATOM 719 N N . PHE A 1 109 ? 8.077 11.466 12.916 1.00 20.72 122 PHE A N 1
ATOM 720 C CA . PHE A 1 109 ? 9.449 11.324 12.472 1.00 20.81 122 PHE A CA 1
ATOM 721 C C . PHE A 1 109 ? 9.891 9.871 12.654 1.00 20.96 122 PHE A C 1
ATOM 722 O O . PHE A 1 109 ? 10.526 9.291 11.760 1.00 20.40 122 PHE A O 1
ATOM 730 N N . HIS A 1 110 ? 9.546 9.267 13.793 1.00 21.14 123 HIS A N 1
ATOM 731 C CA . HIS A 1 110 ? 9.895 7.850 14.026 1.00 21.10 123 HIS A CA 1
ATOM 732 C C . HIS A 1 110 ? 9.270 6.869 13.024 1.00 20.45 123 HIS A C 1
ATOM 733 O O . HIS A 1 110 ? 9.806 5.777 12.809 1.00 20.25 123 HIS A O 1
ATOM 740 N N . SER A 1 111 ? 8.156 7.266 12.412 1.00 19.53 124 SER A N 1
ATOM 741 C CA . SER A 1 111 ? 7.491 6.468 11.377 1.00 19.07 124 SER A CA 1
ATOM 742 C C . SER A 1 111 ? 8.283 6.303 10.073 1.00 18.78 124 SER A C 1
ATOM 743 O O . SER A 1 111 ? 8.042 5.366 9.307 1.00 18.62 124 SER A O 1
ATOM 746 N N . LEU A 1 112 ? 9.207 7.221 9.814 1.00 18.63 125 LEU A N 1
ATOM 747 C CA . LEU A 1 112 ? 9.828 7.344 8.486 1.00 18.46 125 LEU A CA 1
ATOM 748 C C . LEU A 1 112 ? 10.477 6.077 7.920 1.00 18.36 125 LEU A C 1
ATOM 749 O O . LEU A 1 112 ? 10.302 5.786 6.734 1.00 18.12 125 LEU A O 1
ATOM 754 N N . PRO A 1 113 ? 11.233 5.320 8.743 1.00 18.18 126 PRO A N 1
ATOM 755 C CA . PRO A 1 113 ? 11.810 4.075 8.225 1.00 18.16 126 PRO A CA 1
ATOM 756 C C . PRO A 1 113 ? 10.777 3.124 7.601 1.00 17.99 126 PRO A C 1
ATOM 757 O O . PRO A 1 113 ? 11.095 2.424 6.641 1.00 18.56 126 PRO A O 1
ATOM 761 N N . ALA A 1 114 ? 9.550 3.126 8.118 1.00 17.72 127 ALA A N 1
ATOM 762 C CA . ALA A 1 114 ? 8.492 2.268 7.598 1.00 17.05 127 ALA A CA 1
ATOM 763 C C . ALA A 1 114 ? 8.010 2.730 6.221 1.00 17.10 127 ALA A C 1
ATOM 764 O O . ALA A 1 114 ? 7.775 1.906 5.325 1.00 16.35 127 ALA A O 1
ATOM 766 N N . TRP A 1 115 ? 7.897 4.043 6.038 1.00 17.15 128 TRP A N 1
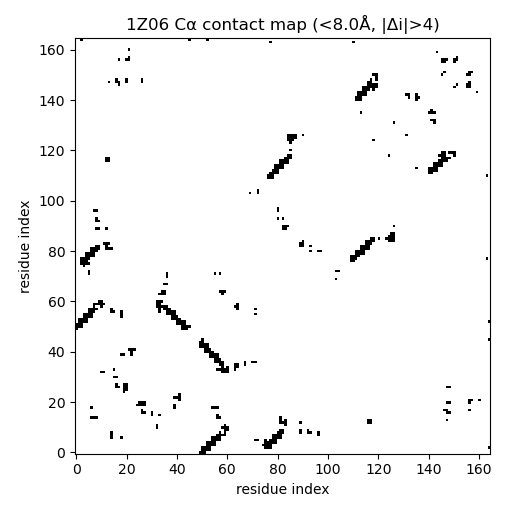ATOM 767 C CA . TRP A 1 115 ? 7.523 4.596 4.738 1.00 16.90 128 TRP A CA 1
ATOM 768 C C . TRP A 1 115 ? 8.640 4.425 3.722 1.00 17.32 128 TRP A C 1
ATOM 769 O O . TRP A 1 115 ? 8.380 4.128 2.554 1.00 17.08 128 TRP A O 1
ATOM 780 N N . ILE A 1 116 ? 9.879 4.628 4.159 1.00 17.47 129 ILE A N 1
ATOM 781 C CA . ILE A 1 116 ? 11.040 4.488 3.282 1.00 17.86 129 ILE A CA 1
ATOM 782 C C . ILE A 1 116 ? 11.140 3.043 2.773 1.00 17.84 129 ILE A C 1
ATOM 783 O O . ILE A 1 116 ? 11.427 2.813 1.597 1.00 18.37 129 ILE A O 1
ATOM 788 N N . GLU A 1 117 ? 10.830 2.071 3.632 1.00 18.15 130 GLU A N 1
ATOM 789 C CA . GLU A 1 117 ? 10.900 0.654 3.250 1.00 17.87 130 GLU A CA 1
ATOM 790 C C . GLU A 1 117 ? 9.763 0.275 2.300 1.00 17.97 130 GLU A C 1
ATOM 791 O O . GLU A 1 117 ? 9.968 -0.474 1.335 1.00 17.96 130 GLU A O 1
ATOM 797 N N . GLU A 1 118 ? 8.566 0.803 2.545 1.00 18.04 131 GLU A N 1
ATOM 798 C CA . GLU A 1 118 ? 7.476 0.626 1.601 1.00 18.22 131 GLU A CA 1
ATOM 799 C C . GLU A 1 118 ? 7.881 1.120 0.220 1.00 18.48 131 GLU A C 1
ATOM 800 O O . GLU A 1 118 ? 7.650 0.450 -0.778 1.00 18.46 131 GLU A O 1
ATOM 806 N N . CYS A 1 119 ? 8.491 2.300 0.177 1.00 19.19 132 CYS A N 1
ATOM 807 C CA . CYS A 1 119 ? 8.978 2.868 -1.069 1.00 19.77 132 CYS A CA 1
ATOM 808 C C . CYS A 1 119 ? 10.015 1.954 -1.740 1.00 20.22 132 CYS A C 1
ATOM 809 O O . CYS A 1 119 ? 9.910 1.654 -2.937 1.00 20.62 132 CYS A O 1
ATOM 812 N N . LYS A 1 120 ? 10.992 1.484 -0.970 1.00 20.92 133 LYS A N 1
ATOM 813 C CA . LYS A 1 120 ? 12.033 0.595 -1.508 1.00 21.25 133 LYS A CA 1
ATOM 814 C C . LYS A 1 120 ? 11.411 -0.621 -2.198 1.00 21.67 133 LYS A C 1
ATOM 815 O O . LYS A 1 120 ? 11.823 -1.007 -3.293 1.00 21.29 133 LYS A O 1
ATOM 821 N N . GLN A 1 121 ? 10.411 -1.209 -1.552 1.00 22.18 134 GLN A N 1
ATOM 822 C CA . GLN A 1 121 ? 9.728 -2.388 -2.079 1.00 23.39 134 GLN A CA 1
ATOM 823 C C . GLN A 1 121 ? 8.912 -2.124 -3.342 1.00 24.58 134 GLN A C 1
ATOM 824 O O . GLN A 1 121 ? 8.693 -3.035 -4.139 1.00 24.03 134 GLN A O 1
ATOM 830 N N . HIS A 1 122 ? 8.447 -0.893 -3.516 1.00 25.83 135 HIS A N 1
ATOM 831 C CA . HIS A 1 122 ? 7.576 -0.574 -4.641 1.00 27.27 135 HIS A CA 1
ATOM 832 C C . HIS A 1 122 ? 8.314 0.038 -5.812 1.00 28.80 135 HIS A C 1
ATOM 833 O O . HIS A 1 122 ? 7.782 0.021 -6.916 1.00 29.80 135 HIS A O 1
ATOM 840 N N . LEU A 1 123 ? 9.514 0.577 -5.590 1.00 30.72 136 LEU A N 1
ATOM 841 C CA . LEU A 1 123 ? 10.285 1.187 -6.678 1.00 32.30 136 LEU A CA 1
ATOM 842 C C . LEU A 1 123 ? 11.101 0.154 -7.429 1.00 33.81 136 LEU A C 1
ATOM 843 O O . LEU A 1 123 ? 11.731 -0.712 -6.821 1.00 34.20 136 LEU A O 1
ATOM 848 N N . LEU A 1 124 ? 11.084 0.262 -8.755 1.00 35.48 137 LEU A N 1
ATOM 849 C CA . LEU A 1 124 ? 11.921 -0.565 -9.623 1.00 36.70 137 LEU A CA 1
ATOM 850 C C . LEU A 1 124 ? 13.183 0.187 -9.992 1.00 37.98 137 LEU A C 1
ATOM 851 O O . LEU A 1 124 ? 14.298 -0.334 -9.849 1.00 39.01 137 LEU A O 1
ATOM 852 N N . ALA A 1 125 ? 13.005 1.421 -10.461 1.00 38.97 138 ALA A N 1
ATOM 853 C CA . ALA A 1 125 ? 14.124 2.272 -10.844 1.00 39.19 138 ALA A CA 1
ATOM 854 C C . ALA A 1 125 ? 14.865 2.747 -9.604 1.00 39.87 138 ALA A C 1
ATOM 855 O O . ALA A 1 125 ? 14.250 3.269 -8.671 1.00 40.83 138 ALA A O 1
ATOM 857 N N . ASN A 1 126 ? 16.184 2.560 -9.601 1.00 40.05 139 ASN A N 1
ATOM 858 C CA . ASN A 1 126 ? 17.046 2.982 -8.493 1.00 39.47 139 ASN A CA 1
ATOM 859 C C . ASN A 1 126 ? 17.507 4.433 -8.687 1.00 39.28 139 ASN A C 1
ATOM 860 O O . ASN A 1 126 ? 18.314 4.953 -7.905 1.00 39.62 139 ASN A O 1
ATOM 862 N N . ASP A 1 127 ? 16.990 5.079 -9.730 1.00 38.55 140 ASP A N 1
ATOM 863 C CA . ASP A 1 127 ? 17.367 6.446 -10.053 1.00 37.39 140 ASP A CA 1
ATOM 864 C C . ASP A 1 127 ? 16.478 7.500 -9.385 1.00 36.77 140 ASP A C 1
ATOM 865 O O . ASP A 1 127 ? 16.922 8.644 -9.214 1.00 37.56 140 ASP A O 1
ATOM 867 N N . ILE A 1 128 ? 15.250 7.135 -8.994 1.00 34.90 141 ILE A N 1
ATOM 868 C CA . ILE A 1 128 ? 14.225 8.159 -8.729 1.00 33.04 141 ILE A CA 1
ATOM 869 C C . ILE A 1 128 ? 14.502 8.956 -7.438 1.00 31.34 141 ILE A C 1
ATOM 870 O O . ILE A 1 128 ? 14.758 8.373 -6.380 1.00 30.88 141 ILE A O 1
ATOM 875 N N . PRO A 1 129 ? 14.484 10.294 -7.544 1.00 29.42 142 PRO A N 1
ATOM 876 C CA . PRO A 1 129 ? 14.741 11.168 -6.408 1.00 28.13 142 PRO A CA 1
ATOM 877 C C . PRO A 1 129 ? 13.753 11.012 -5.264 1.00 26.64 142 PRO A C 1
ATOM 878 O O . PRO A 1 129 ? 12.548 10.891 -5.490 1.00 25.88 142 PRO A O 1
ATOM 882 N N . ARG A 1 130 ? 14.292 11.014 -4.051 1.00 24.91 143 ARG A N 1
ATOM 883 C CA . ARG A 1 130 ? 13.508 10.980 -2.829 1.00 24.39 143 ARG A CA 1
ATOM 884 C C . ARG A 1 130 ? 14.015 12.110 -1.937 1.00 23.34 143 ARG A C 1
ATOM 885 O O . ARG A 1 130 ? 15.230 12.313 -1.828 1.00 22.88 143 ARG A O 1
ATOM 893 N N . ILE A 1 131 ? 13.097 12.849 -1.314 1.00 22.05 144 ILE A N 1
ATOM 894 C CA . ILE A 1 131 ? 13.473 13.900 -0.368 1.00 21.50 144 ILE A CA 1
ATOM 895 C C . ILE A 1 131 ? 12.680 13.767 0.934 1.00 20.47 144 ILE A C 1
ATOM 896 O O . ILE A 1 131 ? 11.636 13.118 0.984 1.00 19.17 144 ILE A O 1
ATOM 901 N N . LEU A 1 132 ? 13.209 14.372 1.985 1.00 19.81 145 LEU A N 1
ATOM 902 C CA . LEU A 1 132 ? 12.576 14.357 3.285 1.00 19.80 145 LEU A CA 1
ATOM 903 C C . LEU A 1 132 ? 12.162 15.781 3.632 1.00 19.67 145 LEU A C 1
ATOM 904 O O . LEU A 1 132 ? 12.979 16.698 3.543 1.00 19.48 145 LEU A O 1
ATOM 909 N N . VAL A 1 133 ? 10.900 15.950 4.026 1.00 19.08 146 VAL A N 1
ATOM 910 C CA . VAL A 1 133 ? 10.365 17.265 4.368 1.00 18.98 146 VAL A CA 1
ATOM 911 C C . VAL A 1 133 ? 9.767 17.257 5.770 1.00 18.96 146 VAL A C 1
ATOM 912 O O . VAL A 1 133 ? 8.888 16.461 6.066 1.00 18.10 146 VAL A O 1
ATOM 916 N N . GLY A 1 134 ? 10.249 18.157 6.629 1.00 18.94 147 GLY A N 1
ATOM 917 C CA . GLY A 1 134 ? 9.606 18.418 7.915 1.00 19.33 147 GLY A CA 1
ATOM 918 C C . GLY A 1 134 ? 8.652 19.583 7.748 1.00 19.76 147 GLY A C 1
ATOM 919 O O . GLY A 1 134 ? 9.049 20.635 7.254 1.00 20.48 147 GLY A O 1
ATOM 920 N N . ASN A 1 135 ? 7.397 19.394 8.146 1.00 20.02 148 ASN A N 1
ATOM 921 C CA . ASN A 1 135 ? 6.364 20.406 7.965 1.00 20.38 148 ASN A CA 1
ATOM 922 C C . ASN A 1 135 ? 5.983 21.054 9.299 1.00 20.88 148 ASN A C 1
ATOM 923 O O . ASN A 1 135 ? 6.358 20.555 10.364 1.00 20.33 148 ASN A O 1
ATOM 928 N N . LYS A 1 136 ? 5.250 22.169 9.210 1.00 21.34 149 LYS A N 1
ATOM 929 C CA . LYS A 1 136 ? 4.709 22.899 10.364 1.00 22.38 149 LYS A CA 1
ATOM 930 C C . LYS A 1 136 ? 5.808 23.627 11.133 1.00 23.27 149 LYS A C 1
ATOM 931 O O . LYS A 1 136 ? 5.722 23.760 12.354 1.00 24.03 149 LYS A O 1
ATOM 937 N N . CYS A 1 137 ? 6.814 24.125 10.417 1.00 24.07 150 CYS A N 1
ATOM 938 C CA . CYS A 1 137 ? 7.935 24.839 11.055 1.00 25.05 150 CYS A CA 1
ATOM 939 C C . CYS A 1 137 ? 7.499 26.182 11.634 1.00 26.04 150 CYS A C 1
ATOM 940 O O . CYS A 1 137 ? 8.245 26.800 12.398 1.00 26.33 150 CYS A O 1
ATOM 943 N N . ASP A 1 138 ? 6.300 26.625 11.264 1.00 26.81 151 ASP A N 1
ATOM 944 C CA . ASP A 1 138 ? 5.723 27.868 11.800 1.00 27.52 151 ASP A CA 1
ATOM 945 C C . ASP A 1 138 ? 5.352 27.758 13.278 1.00 28.42 151 ASP A C 1
ATOM 946 O O . ASP A 1 138 ? 5.291 28.770 13.989 1.00 28.73 151 ASP A O 1
ATOM 951 N N . LEU A 1 139 ? 5.099 26.536 13.739 1.00 28.89 152 LEU A N 1
ATOM 952 C CA . LEU A 1 139 ? 4.761 26.283 15.135 1.00 29.50 152 LEU A CA 1
ATOM 953 C C . LEU A 1 139 ? 6.046 26.168 15.957 1.00 29.95 152 LEU A C 1
ATOM 954 O O . LEU A 1 139 ? 6.328 25.134 16.556 1.00 30.11 152 LEU A O 1
ATOM 959 N N . ARG A 1 140 ? 6.803 27.263 15.997 1.00 30.77 153 ARG A N 1
ATOM 960 C CA . ARG A 1 140 ? 8.147 27.290 16.575 1.00 31.21 153 ARG A CA 1
ATOM 961 C C . ARG A 1 140 ? 8.206 26.761 18.003 1.00 31.73 153 ARG A C 1
ATOM 962 O O . ARG A 1 140 ? 9.096 25.988 18.342 1.00 32.42 153 ARG A O 1
ATOM 964 N N . SER A 1 141 ? 7.251 27.163 18.833 1.00 32.29 154 SER A N 1
ATOM 965 C CA . SER A 1 141 ? 7.260 26.774 20.241 1.00 32.21 154 SER A CA 1
ATOM 966 C C . SER A 1 141 ? 7.003 25.279 20.432 1.00 32.39 154 SER A C 1
ATOM 967 O O . SER A 1 141 ? 7.437 24.704 21.431 1.00 32.77 154 SER A O 1
ATOM 970 N N . ALA A 1 142 ? 6.326 24.651 19.466 1.00 32.26 155 ALA A N 1
ATOM 971 C CA . ALA A 1 142 ? 5.914 23.247 19.577 1.00 31.82 155 ALA A CA 1
ATOM 972 C C . ALA A 1 142 ? 6.816 22.236 18.846 1.00 31.65 155 ALA A C 1
ATOM 973 O O . ALA A 1 142 ? 6.524 21.040 18.845 1.00 31.66 155 ALA A O 1
ATOM 975 N N . ILE A 1 143 ? 7.902 22.703 18.241 1.00 31.44 156 ILE A N 1
ATOM 976 C CA . ILE A 1 143 ? 8.805 21.825 17.494 1.00 31.09 156 ILE A CA 1
ATOM 977 C C . ILE A 1 143 ? 9.398 20.759 18.426 1.00 30.91 156 ILE A C 1
ATOM 978 O O . ILE A 1 143 ? 9.898 21.079 19.515 1.00 30.80 156 ILE A O 1
ATOM 983 N N . GLN A 1 144 ? 9.302 19.497 18.006 1.00 30.23 157 GLN A N 1
ATOM 984 C CA . GLN A 1 144 ? 9.816 18.352 18.770 1.00 30.25 157 GLN A CA 1
ATOM 985 C C . GLN A 1 144 ? 11.011 17.658 18.108 1.00 29.75 157 GLN A C 1
ATOM 986 O O . GLN A 1 144 ? 11.773 16.976 18.788 1.00 29.30 157 GLN A O 1
ATOM 992 N N . VAL A 1 145 ? 11.167 17.823 16.795 1.00 28.94 158 VAL A N 1
ATOM 993 C CA . VAL A 1 145 ? 12.235 17.170 16.046 1.00 29.17 158 VAL A CA 1
ATOM 994 C C . VAL A 1 145 ? 13.352 18.162 15.759 1.00 29.22 158 VAL A C 1
ATOM 995 O O . VAL A 1 145 ? 13.182 19.056 14.924 1.00 28.68 158 VAL A O 1
ATOM 999 N N . PRO A 1 146 ? 14.500 18.023 16.456 1.00 29.73 159 PRO A N 1
ATOM 1000 C CA . PRO A 1 146 ? 15.614 18.929 16.182 1.00 30.00 159 PRO A CA 1
ATOM 1001 C C . PRO A 1 146 ? 16.173 18.754 14.773 1.00 30.12 159 PRO A C 1
ATOM 1002 O O . PRO A 1 146 ? 16.237 17.632 14.272 1.00 30.08 159 PRO A O 1
ATOM 1006 N N . THR A 1 147 ? 16.592 19.857 14.161 1.00 30.21 160 THR A N 1
ATOM 1007 C CA . THR A 1 147 ? 17.152 19.833 12.810 1.00 30.15 160 THR A CA 1
ATOM 1008 C C . THR A 1 147 ? 18.326 18.858 12.666 1.00 30.02 160 THR A C 1
ATOM 1009 O O . THR A 1 147 ? 18.403 18.122 11.685 1.00 29.75 160 THR A O 1
ATOM 1013 N N . ASP A 1 148 ? 19.233 18.845 13.644 1.00 29.70 161 ASP A N 1
ATOM 1014 C CA . ASP A 1 148 ? 20.411 17.977 13.582 1.00 29.62 161 ASP A CA 1
ATOM 1015 C C . ASP A 1 148 ? 20.039 16.492 13.510 1.00 29.33 161 ASP A C 1
ATOM 1016 O O . ASP A 1 148 ? 20.639 15.731 12.747 1.00 29.18 161 ASP A O 1
ATOM 1018 N N . LEU A 1 149 ? 19.047 16.096 14.303 1.00 29.06 162 LEU A N 1
ATOM 1019 C CA . LEU A 1 149 ? 18.551 14.722 14.314 1.00 29.02 162 LEU A CA 1
ATOM 1020 C C . LEU A 1 149 ? 17.999 14.336 12.947 1.00 28.56 162 LEU A C 1
ATOM 1021 O O . LEU A 1 149 ? 18.341 13.286 12.396 1.00 28.80 162 LEU A O 1
ATOM 1026 N N . ALA A 1 150 ? 17.145 15.196 12.410 1.00 28.38 163 ALA A N 1
ATOM 1027 C CA . ALA A 1 150 ? 16.526 14.972 11.096 1.00 28.13 163 ALA A CA 1
ATOM 1028 C C . ALA A 1 150 ? 17.555 14.950 9.978 1.00 28.05 163 ALA A C 1
ATOM 1029 O O . ALA A 1 150 ? 17.430 14.172 9.025 1.00 27.67 163 ALA A O 1
ATOM 1031 N N . GLN A 1 151 ? 18.571 15.806 10.089 1.00 27.76 164 GLN A N 1
ATOM 1032 C CA . GLN A 1 151 ? 19.627 15.876 9.083 1.00 27.83 164 GLN A CA 1
ATOM 1033 C C . GLN A 1 151 ? 20.502 14.621 9.083 1.00 27.75 164 GLN A C 1
ATOM 1034 O O . GLN A 1 151 ? 20.876 14.115 8.023 1.00 27.68 164 GLN A O 1
ATOM 1040 N N . LYS A 1 152 ? 20.837 14.139 10.278 1.00 27.66 165 LYS A N 1
ATOM 1041 C CA . LYS A 1 152 ? 21.585 12.898 10.442 1.00 27.72 165 LYS A CA 1
ATOM 1042 C C . LYS A 1 152 ? 20.854 11.716 9.807 1.00 27.64 165 LYS A C 1
ATOM 1043 O O . LYS A 1 152 ? 21.449 10.897 9.108 1.00 27.66 165 LYS A O 1
ATOM 1045 N N . PHE A 1 153 ? 19.554 11.645 10.053 1.00 27.59 166 PHE A N 1
ATOM 1046 C CA . PHE A 1 153 ? 18.709 10.602 9.487 1.00 27.62 166 PHE A CA 1
ATOM 1047 C C . PHE A 1 153 ? 18.645 10.708 7.969 1.00 27.55 166 PHE A C 1
ATOM 1048 O O . PHE A 1 153 ? 18.791 9.708 7.268 1.00 27.53 166 PHE A O 1
ATOM 1056 N N . ALA A 1 154 ? 18.434 11.921 7.462 1.00 27.83 167 ALA A N 1
ATOM 1057 C CA . ALA A 1 154 ? 18.374 12.147 6.016 1.00 28.31 167 ALA A CA 1
ATOM 1058 C C . ALA A 1 154 ? 19.682 11.723 5.349 1.00 28.65 167 ALA A C 1
ATOM 1059 O O . ALA A 1 154 ? 19.678 11.055 4.313 1.00 28.40 167 ALA A O 1
ATOM 1061 N N . ASP A 1 155 ? 20.797 12.106 5.964 1.00 29.35 168 ASP A N 1
ATOM 1062 C CA . ASP A 1 155 ? 22.123 11.733 5.477 1.00 29.71 168 ASP A CA 1
ATOM 1063 C C . ASP A 1 155 ? 22.284 10.208 5.398 1.00 29.61 168 ASP A C 1
ATOM 1064 O O . ASP A 1 155 ? 22.822 9.694 4.423 1.00 29.79 168 ASP A O 1
ATOM 1069 N N . THR A 1 156 ? 21.806 9.495 6.418 1.00 29.97 169 THR A N 1
ATOM 1070 C CA . THR A 1 156 ? 21.884 8.031 6.457 1.00 29.87 169 THR A CA 1
ATOM 1071 C C . THR A 1 156 ? 21.142 7.385 5.278 1.00 29.74 169 THR A C 1
ATOM 1072 O O . THR A 1 156 ? 21.567 6.350 4.767 1.00 29.36 169 THR A O 1
ATOM 1076 N N . HIS A 1 157 ? 20.050 8.015 4.848 1.00 29.03 170 HIS A N 1
ATOM 1077 C CA . HIS A 1 157 ? 19.250 7.529 3.721 1.00 28.86 170 HIS A CA 1
ATOM 1078 C C . HIS A 1 157 ? 19.559 8.222 2.398 1.00 28.54 170 HIS A C 1
ATOM 1079 O O . HIS A 1 157 ? 18.821 8.046 1.429 1.00 28.79 170 HIS A O 1
ATOM 1086 N N . SER A 1 158 ? 20.643 8.998 2.351 1.00 28.44 171 SER A N 1
ATOM 1087 C CA . SER A 1 158 ? 21.079 9.687 1.136 1.00 28.48 171 SER A CA 1
ATOM 1088 C C . SER A 1 158 ? 19.991 10.559 0.507 1.00 28.40 171 SER A C 1
ATOM 1089 O O . SER A 1 158 ? 19.828 10.570 -0.723 1.00 28.58 171 SER A O 1
ATOM 1092 N N . MET A 1 159 ? 19.250 11.279 1.351 1.00 27.68 172 MET A N 1
ATOM 1093 C CA . MET A 1 159 ? 18.222 12.205 0.891 1.00 27.73 172 MET A CA 1
ATOM 1094 C C . MET A 1 1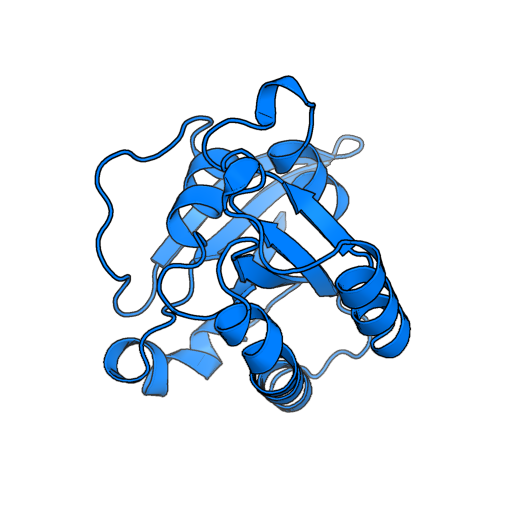59 ? 18.486 13.599 1.426 1.00 27.05 172 MET A C 1
ATOM 1095 O O . MET A 1 159 ? 18.924 13.746 2.563 1.00 27.37 172 MET A O 1
ATOM 1100 N N . PRO A 1 160 ? 18.167 14.632 0.632 1.00 26.34 173 PRO A N 1
ATOM 1101 C CA . PRO A 1 160 ? 18.194 15.972 1.220 1.00 25.84 173 PRO A CA 1
ATOM 1102 C C . PRO A 1 160 ? 17.049 16.177 2.221 1.00 25.22 173 PRO A C 1
ATOM 1103 O O . PRO A 1 160 ? 16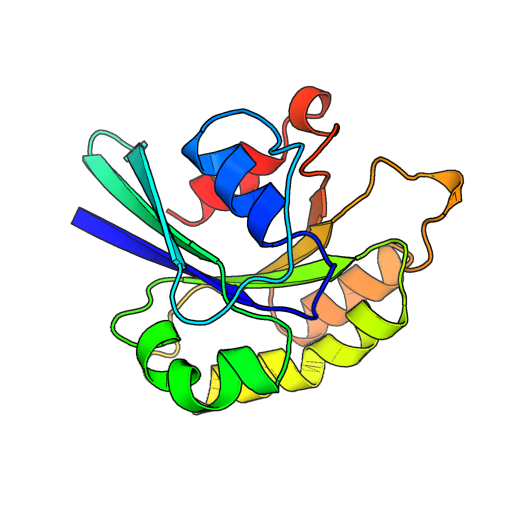.017 15.503 2.129 1.00 24.52 173 PRO A O 1
ATOM 1107 N N . LEU A 1 161 ? 17.258 17.085 3.172 1.00 24.43 174 LEU A N 1
ATOM 1108 C CA . LEU A 1 161 ? 16.251 17.464 4.159 1.00 24.53 174 LEU A CA 1
ATOM 1109 C C . LEU A 1 161 ? 15.803 18.906 3.935 1.00 24.21 174 LEU A C 1
ATOM 1110 O O . LEU A 1 161 ? 16.636 19.789 3.728 1.00 23.68 174 LEU A O 1
ATOM 1115 N N . PHE A 1 162 ? 14.493 19.137 4.000 1.00 23.98 175 PHE A N 1
ATOM 1116 C CA . PHE A 1 162 ? 13.931 20.481 4.015 1.00 24.20 175 PHE A CA 1
ATOM 1117 C C . PHE A 1 162 ? 12.999 20.640 5.204 1.00 24.37 175 PHE A C 1
ATOM 1118 O O . PHE A 1 162 ? 12.256 19.721 5.553 1.00 24.40 175 PHE A O 1
ATOM 1126 N N . GLU A 1 163 ? 13.059 21.799 5.847 1.00 24.15 176 GLU A N 1
ATOM 1127 C CA . GLU A 1 163 ? 12.113 22.155 6.897 1.00 24.22 176 GLU A CA 1
ATOM 1128 C C . GLU A 1 163 ? 11.276 23.298 6.348 1.00 23.93 176 GLU A C 1
ATOM 1129 O O . GLU A 1 163 ? 11.825 24.291 5.899 1.00 24.13 176 GLU A O 1
ATOM 1135 N N . THR A 1 164 ? 9.955 23.148 6.355 1.00 23.47 177 THR A N 1
ATOM 1136 C CA . THR A 1 164 ? 9.078 24.139 5.745 1.00 23.35 177 THR A CA 1
ATOM 1137 C C . THR A 1 164 ? 7.743 24.275 6.483 1.00 22.95 177 THR A C 1
ATOM 1138 O O . THR A 1 164 ? 7.530 23.674 7.537 1.00 22.22 177 THR A O 1
ATOM 1142 N N . SER A 1 165 ? 6.849 25.073 5.913 1.00 22.99 178 SER A N 1
ATOM 1143 C CA . SER A 1 165 ? 5.496 25.220 6.424 1.00 23.47 178 SER A CA 1
ATOM 1144 C C . SER A 1 165 ? 4.546 25.416 5.254 1.00 23.73 178 SER A C 1
ATOM 1145 O O . SER A 1 165 ? 4.730 26.316 4.439 1.00 23.24 178 SER A O 1
ATOM 1148 N N . ALA A 1 166 ? 3.531 24.563 5.171 1.00 23.73 179 ALA A N 1
ATOM 1149 C CA . ALA A 1 166 ? 2.486 24.728 4.173 1.00 25.11 179 ALA A CA 1
ATOM 1150 C C . ALA A 1 166 ? 1.678 25.996 4.459 1.00 25.81 179 ALA A C 1
ATOM 1151 O O . ALA A 1 166 ? 1.168 26.639 3.547 1.00 25.46 179 ALA A O 1
ATOM 1153 N N . LYS A 1 167 ? 1.583 26.349 5.734 1.00 27.63 180 LYS A N 1
ATOM 1154 C CA . LYS A 1 167 ? 0.719 27.436 6.179 1.00 29.41 180 LYS A CA 1
ATOM 1155 C C . LYS A 1 167 ? 1.382 28.815 6.113 1.00 31.25 180 LYS A C 1
ATOM 1156 O O . LYS A 1 167 ? 0.737 29.770 5.674 1.00 31.47 180 LYS A O 1
ATOM 1162 N N . ASN A 1 168 ? 2.653 28.910 6.512 1.00 33.72 181 ASN A N 1
ATOM 1163 C CA . ASN A 1 168 ? 3.295 30.216 6.793 1.00 36.07 181 ASN A CA 1
ATOM 1164 C C . ASN A 1 168 ? 4.711 30.482 6.255 1.00 38.28 181 ASN A C 1
ATOM 1165 O O . ASN A 1 168 ? 5.138 31.647 6.242 1.00 39.83 181 ASN A O 1
ATOM 1167 N N . PRO A 1 169 ? 5.442 29.454 5.819 1.00 40.37 182 PRO A N 1
ATOM 1168 C CA . PRO A 1 169 ? 6.877 29.609 5.493 1.00 41.62 182 PRO A CA 1
ATOM 1169 C C . PRO A 1 169 ? 7.140 30.256 4.138 1.00 43.33 182 PRO A C 1
ATOM 1170 O O . PRO A 1 169 ? 8.262 30.696 3.886 1.00 44.09 182 PRO A O 1
ATOM 1172 N N . ASN A 1 170 ? 6.133 30.294 3.265 1.00 44.63 183 ASN A N 1
ATOM 1173 C CA . ASN A 1 170 ? 6.237 30.974 1.963 1.00 45.27 183 ASN A CA 1
ATOM 1174 C C . ASN A 1 170 ? 7.066 32.263 2.029 1.00 46.19 183 ASN A C 1
ATOM 1175 O O . ASN A 1 170 ? 7.954 32.483 1.201 1.00 46.35 183 ASN A O 1
ATOM 1177 N N . ASP A 1 171 ? 6.782 33.094 3.033 1.00 46.84 184 ASP A N 1
ATOM 1178 C CA . ASP A 1 171 ? 7.549 34.318 3.277 1.00 46.97 184 ASP A CA 1
ATOM 1179 C C . ASP A 1 171 ? 9.014 34.037 3.642 1.00 47.47 184 ASP A C 1
ATOM 1180 O O . ASP A 1 171 ? 9.786 34.974 3.873 1.00 48.21 184 ASP A O 1
ATOM 1182 N N . ASN A 1 172 ? 9.380 32.753 3.710 1.00 47.45 185 ASN A N 1
ATOM 1183 C CA . ASN A 1 172 ? 10.769 32.306 3.833 1.00 46.97 185 ASN A CA 1
ATOM 1184 C C . ASN A 1 172 ? 11.237 31.565 2.563 1.00 46.85 185 ASN A C 1
ATOM 1185 O O . ASN A 1 172 ? 12.267 30.879 2.577 1.00 47.31 185 ASN A O 1
ATOM 1187 N N . ASP A 1 173 ? 10.472 31.710 1.474 1.00 46.23 186 ASP A N 1
ATOM 1188 C CA . ASP A 1 173 ? 10.826 31.168 0.149 1.00 45.21 186 ASP A CA 1
ATOM 1189 C C . ASP A 1 173 ? 11.030 29.643 0.084 1.00 44.57 186 ASP A C 1
ATOM 1190 O O . ASP A 1 173 ? 12.097 29.200 -0.377 1.00 44.89 186 ASP A O 1
ATOM 1192 N N . HIS A 1 174 ? 10.036 28.832 0.488 1.00 43.24 187 HIS A N 1
ATOM 1193 C CA . HIS A 1 174 ? 10.337 27.402 0.694 1.00 41.67 187 HIS A CA 1
ATOM 1194 C C . HIS A 1 174 ? 9.492 26.286 0.000 1.00 40.06 187 HIS A C 1
ATOM 1195 O O . HIS A 1 174 ? 10.087 25.437 -0.667 1.00 39.57 187 HIS A O 1
ATOM 1202 N N . VAL A 1 175 ? 8.160 26.277 0.109 1.00 38.10 188 VAL A N 1
ATOM 1203 C CA . VAL A 1 175 ? 7.371 25.134 -0.419 1.00 36.90 188 VAL A CA 1
ATOM 1204 C C . VAL A 1 175 ? 7.456 24.989 -1.949 1.00 35.63 188 VAL A C 1
ATOM 1205 O O . VAL A 1 175 ? 7.697 23.898 -2.475 1.00 34.37 188 VAL A O 1
ATOM 1209 N N . GLU A 1 176 ? 7.249 26.088 -2.664 1.00 34.44 189 GLU A N 1
ATOM 1210 C CA . GLU A 1 176 ? 7.399 26.067 -4.116 1.00 33.93 189 GLU A CA 1
ATOM 1211 C C . GLU A 1 176 ? 8.762 25.544 -4.546 1.00 32.96 189 GLU A C 1
ATOM 1212 O O . GLU A 1 176 ? 8.851 24.686 -5.416 1.00 31.93 189 GLU A O 1
ATOM 1218 N N . ALA A 1 177 ? 9.814 26.055 -3.915 1.00 32.31 190 ALA A N 1
ATOM 1219 C CA . ALA A 1 177 ? 11.185 25.686 -4.262 1.00 32.14 190 ALA A CA 1
ATOM 1220 C C . ALA A 1 177 ? 11.440 24.201 -4.071 1.00 31.75 190 ALA A C 1
ATOM 1221 O O . ALA A 1 177 ? 12.142 23.579 -4.858 1.00 31.91 190 ALA A O 1
ATOM 1223 N N . ILE A 1 178 ? 10.865 23.631 -3.019 1.00 31.35 191 ILE A N 1
ATOM 1224 C CA . ILE A 1 178 ? 11.108 22.232 -2.692 1.00 31.06 191 ILE A CA 1
ATOM 1225 C C . ILE A 1 178 ? 10.592 21.300 -3.793 1.00 30.73 191 ILE A C 1
ATOM 1226 O O . ILE A 1 178 ? 11.293 20.375 -4.214 1.00 30.90 191 ILE A O 1
ATOM 1231 N N . PHE A 1 179 ? 9.372 21.544 -4.261 1.00 30.23 192 PHE A N 1
ATOM 1232 C CA . PHE A 1 179 ? 8.786 20.707 -5.302 1.00 30.16 192 PHE A CA 1
ATOM 1233 C C . PHE A 1 179 ? 9.367 21.032 -6.672 1.00 29.83 192 PHE A C 1
ATOM 1234 O O . PHE A 1 179 ? 9.649 20.123 -7.447 1.00 29.79 192 PHE A O 1
ATOM 1242 N N . MET A 1 180 ? 9.543 22.318 -6.966 1.00 29.90 193 MET A N 1
ATOM 1243 C CA . MET A 1 180 ? 10.084 22.745 -8.265 1.00 30.18 193 MET A CA 1
ATOM 1244 C C . MET A 1 180 ? 11.428 22.106 -8.551 1.00 30.32 193 MET A C 1
ATOM 1245 O O . MET A 1 180 ? 11.659 21.627 -9.658 1.00 30.45 193 MET A O 1
ATOM 1250 N N . THR A 1 181 ? 12.306 22.129 -7.547 1.00 30.26 194 THR A N 1
ATOM 1251 C CA . THR A 1 181 ? 13.661 21.575 -7.658 1.00 30.31 194 THR A CA 1
ATOM 1252 C C . THR A 1 181 ? 13.654 20.089 -8.018 1.00 29.95 194 THR A C 1
ATOM 1253 O O . THR A 1 181 ? 14.561 19.623 -8.710 1.00 29.56 194 THR A O 1
ATOM 1257 N N . LEU A 1 182 ? 12.640 19.344 -7.568 1.00 29.81 195 LEU A N 1
ATOM 1258 C CA . LEU A 1 182 ? 12.498 17.941 -7.975 1.00 29.74 195 LEU A CA 1
ATOM 1259 C C . LEU A 1 182 ? 12.295 17.787 -9.478 1.00 29.80 195 LEU A C 1
ATOM 1260 O O . LEU A 1 182 ? 12.780 16.834 -10.065 1.00 29.71 195 LEU A O 1
ATOM 1265 N N . ALA A 1 183 ? 11.554 18.708 -10.088 1.00 29.80 196 ALA A N 1
ATOM 1266 C CA . ALA A 1 183 ? 11.292 18.640 -11.526 1.00 30.27 196 ALA A CA 1
ATOM 1267 C C . ALA A 1 183 ? 12.533 19.057 -12.314 1.00 30.42 196 ALA A C 1
ATOM 1268 O O . ALA A 1 183 ? 13.383 19.788 -11.784 1.00 31.42 196 ALA A O 1
#

InterPro domains:
  IPR001806 Small GTPase [PF00071] (35-200)
  IPR001806 Small GTPase [PS51421] (29-229)
  IPR001806 Small GTPase [SM00174] (36-198)
  IPR005225 Small GTP-binding domain [TIGR00231] (33-181)
  IPR027417 P-loop containing nucleoside triphosphate hydrolase [G3DSA:3.40.50.300] (32-202)
  IPR027417 P-loop containing nucleoside triphosphate hydrolase [SSF52540] (30-206)
  IPR041822 Rab33A/B [cd04115] (32-201)

Organism: Mus musculus (NCBI:txid10090)

CATH classification: 3.40.50.300

Foldseek 3Di:
DEAEEEEDFAWPQQLVLLQCCQAVVAGDPDDDFDAEWDKGWHWDADPRDTYIYIYTSAGNDCVRHVVRLLVSLPPHQAYEYEAEQLDVVRVVCVVVVVVSVVVSDDDPPGAYAYEHEPVVVVVRGDHDPVNSCVVCVVVVHYYYYAYSHPCVVVVPSNCVSVVSD

Solvent-accessible surface area: 8278 Å² total; per-residue (Å²): 90,98,39,10,0,0,0,0,1,32,46,122,2,14,11,40,15,2,0,42,46,1,22,38,50,151,45,18,131,236,70,91,53,20,66,20,67,67,89,105,66,60,52,11,95,46,151,66,94,170,20,71,0,19,0,24,6,3,0,15,71,110,92,78,5,157,91,44,14,132,65,2,16,126,118,16,69,0,0,0,0,0,0,7,5,23,64,48,66,3,12,126,33,0,66,69,28,12,76,30,1,155,129,65,38,79,60,115,95,24,58,65,7,0,2,0,4,44,39,54,83,75,125,48,68,101,0,75,70,80,79,0,69,58,39,0,93,111,50,100,7,68,23,52,43,0,1,2,124,55,11,58,109,72,82,59,5,88,48,6,3,40,107,24,33

Nearest PDB structures (foldseek):
  1z06-assembly1_A  TM=1.006E+00  e=1.687E-36  Mus musculus
  6y09-assembly1_B  TM=9.835E-01  e=1.435E-32  Homo sapiens
  6sur-assembly1_B  TM=9.841E-01  e=3.268E-32  Mus musculus
  6zay-assembly1_B  TM=9.835E-01  e=1.922E-31  Homo sapiens
  2g77-assembly1_B  TM=9.532E-01  e=6.649E-30  Mus musculus

Radius of gyration: 14.76 Å; Cα contacts (8 Å, |Δi|>4): 317; chains: 1; bounding box: 33×37×42 Å

Secondary structure (DSSP, 8-state):
-EEEEEEE--TTSSHHHHHHHHHHSS--SS-----S--EEEEEEEETTEEEEEEEEE---SHHHHTTTHHHHHTT--EEEEEEETT-HHHHHTHHHHHHHHHHH---S---EEEEEE-TT-GGG--S-HHHHHHHHHHTT--EEE--SSSGGGGS-HHHHHHHH-

Sequence (165 aa):
RIFKIIVIGDSNVGKTCLTYRFCAGRFPDRTEATIGVDFRERAVDIDGERIKIQLWDTAGQERFRKSMVQHYYRNVHAVVFVYDMTNMASFHSLPAWIEECKQHLLANDIPRILVGNKCDLRSAIQVPTDLAQKFADTHSMPLFETSAKNPNDNDHVEAIFMTLA

B-factor: mean 24.95, std 6.89, range [15.22, 60.5]